Protein AF-A0A2V7VZG6-F1 (afdb_monomer_lite)

Sequence (75 aa):
MTPDPALDAEVRSFVDDYRERCLWFVRADYYPSTPDEILRVLRWIR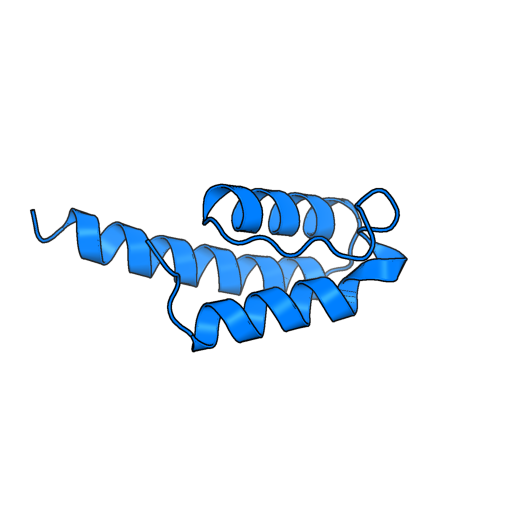ARGDREAFQRAGKIEEWLSRTFNEKSAAS

pLDDT: mean 86.51, std 13.82, range [43.38, 95.69]

Radius of gyration: 12.55 Å; chains: 1; bounding box: 25×24×38 Å

Structure (mmCIF, N/CA/C/O backbone):
data_AF-A0A2V7VZG6-F1
#
_entry.id   AF-A0A2V7VZG6-F1
#
loop_
_atom_site.group_PDB
_atom_site.id
_atom_site.type_symbol
_atom_site.label_atom_id
_atom_site.label_alt_id
_atom_site.label_comp_id
_atom_site.label_asym_id
_atom_site.label_entity_id
_atom_site.label_seq_id
_atom_site.pdbx_PDB_ins_code
_atom_site.Cartn_x
_atom_site.Cartn_y
_atom_site.Cartn_z
_atom_site.occupancy
_atom_site.B_iso_or_equiv
_atom_site.auth_seq_id
_atom_site.auth_comp_id
_atom_site.auth_asym_id
_atom_site.auth_atom_id
_atom_site.pdbx_PDB_model_num
ATOM 1 N N . MET A 1 1 ? -8.718 -7.678 15.889 1.00 53.34 1 MET A N 1
ATOM 2 C CA . MET A 1 1 ? -9.117 -6.275 15.665 1.00 53.34 1 MET A CA 1
ATOM 3 C C . MET A 1 1 ? -9.243 -6.099 14.167 1.00 53.34 1 MET A C 1
ATOM 5 O O . MET A 1 1 ? -8.223 -6.097 13.496 1.00 53.34 1 MET A O 1
ATOM 9 N N . THR A 1 2 ? -10.465 -6.111 13.645 1.00 55.75 2 THR A N 1
ATOM 10 C CA . THR A 1 2 ? -10.715 -6.019 12.200 1.00 55.75 2 THR A CA 1
ATOM 11 C C . THR A 1 2 ? -10.658 -4.542 11.798 1.00 55.75 2 THR A C 1
ATOM 13 O O . THR A 1 2 ? -11.251 -3.731 12.519 1.00 55.75 2 THR A O 1
ATOM 16 N N . PRO A 1 3 ? -9.909 -4.161 10.749 1.00 62.28 3 PRO A N 1
ATOM 17 C CA . PRO A 1 3 ? -9.896 -2.785 10.257 1.00 62.28 3 PRO A CA 1
ATOM 18 C C . PRO A 1 3 ? -11.299 -2.339 9.818 1.00 62.28 3 PRO A C 1
ATOM 20 O O . PRO A 1 3 ? -12.174 -3.168 9.563 1.00 62.28 3 PRO A O 1
ATOM 23 N N . ASP A 1 4 ? -11.504 -1.021 9.756 1.00 77.31 4 ASP A N 1
ATOM 24 C CA . ASP A 1 4 ? -12.702 -0.429 9.157 1.00 77.31 4 ASP A CA 1
ATOM 25 C C . ASP A 1 4 ? -12.930 -1.015 7.745 1.00 77.31 4 ASP A C 1
ATOM 27 O O . ASP A 1 4 ? -11.961 -1.154 6.990 1.00 77.31 4 ASP A O 1
ATOM 31 N N . PRO A 1 5 ? -14.165 -1.393 7.366 1.00 80.50 5 PRO A N 1
ATOM 32 C CA . PRO A 1 5 ? -14.421 -2.060 6.090 1.00 80.50 5 PRO A CA 1
ATOM 33 C C . PRO A 1 5 ? -14.046 -1.209 4.866 1.00 80.50 5 PRO A C 1
ATOM 35 O O . PRO A 1 5 ? -13.703 -1.773 3.828 1.00 80.50 5 PRO A O 1
ATOM 38 N N . ALA A 1 6 ? -14.063 0.127 4.966 1.00 85.50 6 ALA A N 1
ATOM 39 C CA . ALA A 1 6 ? -13.598 0.992 3.884 1.00 85.50 6 ALA A CA 1
ATOM 40 C C . ALA A 1 6 ? -12.065 0.975 3.768 1.00 85.50 6 ALA A C 1
ATOM 42 O O . ALA A 1 6 ? -11.531 0.970 2.658 1.00 85.50 6 ALA A O 1
ATOM 43 N N . LEU A 1 7 ? -11.356 0.901 4.899 1.00 87.31 7 LEU A N 1
ATOM 44 C CA . LEU A 1 7 ? -9.902 0.734 4.915 1.00 87.31 7 LEU A CA 1
ATOM 45 C C . LEU A 1 7 ? -9.485 -0.633 4.350 1.00 87.31 7 LEU A C 1
ATOM 47 O O . LEU A 1 7 ? -8.540 -0.691 3.569 1.00 87.31 7 LEU A O 1
ATOM 51 N N . ASP A 1 8 ? -10.189 -1.716 4.702 1.00 88.62 8 ASP A N 1
ATOM 52 C CA . ASP A 1 8 ? -9.933 -3.057 4.143 1.00 88.62 8 ASP A CA 1
ATOM 53 C C . ASP A 1 8 ? -10.051 -3.059 2.613 1.00 88.62 8 ASP A C 1
ATOM 55 O O . ASP A 1 8 ? -9.154 -3.537 1.915 1.00 88.62 8 ASP A O 1
ATOM 59 N N . ALA A 1 9 ? -11.122 -2.458 2.086 1.00 91.62 9 ALA A N 1
ATOM 60 C CA . ALA A 1 9 ? -11.352 -2.364 0.650 1.00 91.62 9 ALA A CA 1
ATOM 61 C C . ALA A 1 9 ? -10.266 -1.542 -0.069 1.00 91.62 9 ALA A C 1
ATOM 63 O O . ALA A 1 9 ? -9.767 -1.970 -1.111 1.00 91.62 9 ALA A O 1
ATOM 64 N N . GLU A 1 10 ? -9.860 -0.397 0.493 1.00 93.25 10 GLU A N 1
ATOM 65 C CA . GLU A 1 10 ? -8.787 0.437 -0.071 1.00 93.25 10 GLU A CA 1
ATOM 66 C C . GLU A 1 10 ? -7.444 -0.305 -0.067 1.00 93.25 10 GLU A C 1
ATOM 68 O O . GLU A 1 10 ? -6.743 -0.337 -1.076 1.00 93.25 10 GLU A O 1
ATOM 73 N N . VAL A 1 11 ? -7.096 -0.974 1.036 1.00 93.50 11 VAL A N 1
ATOM 74 C CA . VAL A 1 11 ? -5.857 -1.760 1.121 1.00 93.50 11 VAL A CA 1
ATOM 75 C C . VAL A 1 11 ? -5.864 -2.912 0.119 1.00 93.50 11 VAL A C 1
ATOM 77 O O . VAL A 1 11 ? -4.853 -3.143 -0.544 1.00 93.50 11 VAL A O 1
ATOM 80 N N . ARG A 1 12 ? -6.984 -3.628 -0.023 1.00 93.75 12 ARG A N 1
ATOM 81 C CA . ARG A 1 12 ? -7.115 -4.709 -1.011 1.00 93.75 12 ARG A CA 1
ATOM 82 C C . ARG A 1 12 ? -6.954 -4.204 -2.437 1.00 93.75 12 ARG A C 1
ATOM 84 O O . ARG A 1 12 ? -6.190 -4.801 -3.188 1.00 93.75 12 ARG A O 1
ATOM 91 N N . SER A 1 13 ? -7.623 -3.105 -2.777 1.00 94.81 13 SER A N 1
ATOM 92 C CA . SER A 1 13 ? -7.493 -2.447 -4.081 1.00 94.81 13 SER A CA 1
ATOM 93 C C . SER A 1 13 ? -6.042 -2.038 -4.349 1.00 94.81 13 SER A C 1
ATOM 95 O O . SER A 1 13 ? -5.489 -2.324 -5.407 1.00 94.81 13 SER A O 1
ATOM 97 N N . PHE A 1 14 ? -5.374 -1.463 -3.346 1.00 95.06 14 PHE A N 1
ATOM 98 C CA . PHE A 1 14 ? -3.972 -1.069 -3.442 1.00 95.06 14 PHE A CA 1
ATOM 99 C C . PHE A 1 14 ? -3.022 -2.263 -3.625 1.00 95.06 14 PHE A C 1
ATOM 101 O O . PHE A 1 14 ? -2.061 -2.185 -4.388 1.00 95.06 14 PHE A O 1
ATOM 108 N N . VAL A 1 15 ? -3.286 -3.386 -2.951 1.00 95.06 15 VAL A N 1
ATOM 109 C CA . VAL A 1 15 ? -2.530 -4.634 -3.140 1.00 95.06 15 VAL A CA 1
ATOM 110 C C . VAL A 1 15 ? -2.709 -5.184 -4.547 1.00 95.06 15 VAL A C 1
ATOM 112 O O . VAL A 1 15 ? -1.733 -5.671 -5.110 1.00 95.06 15 VAL A O 1
ATOM 115 N N . ASP A 1 16 ? -3.923 -5.123 -5.091 1.00 95.12 16 ASP A N 1
ATOM 116 C CA . ASP A 1 16 ? -4.252 -5.631 -6.423 1.00 95.12 16 ASP A CA 1
ATOM 117 C C . ASP A 1 16 ? -3.566 -4.808 -7.526 1.00 95.12 16 ASP A C 1
ATOM 119 O O . ASP A 1 16 ? -2.836 -5.355 -8.352 1.00 95.12 16 ASP A O 1
ATOM 123 N N . ASP A 1 17 ? -3.675 -3.479 -7.448 1.00 95.25 17 ASP A N 1
ATOM 124 C CA . ASP A 1 17 ? -3.115 -2.530 -8.422 1.00 95.25 17 ASP A CA 1
ATOM 125 C C . ASP A 1 17 ? -1.582 -2.635 -8.540 1.00 95.25 17 ASP A C 1
ATOM 127 O O . ASP A 1 17 ? -1.006 -2.603 -9.631 1.00 95.25 17 ASP A O 1
ATOM 131 N N . TYR A 1 18 ? -0.900 -2.848 -7.410 1.00 95.06 18 TYR A N 1
ATOM 132 C CA . TYR A 1 18 ? 0.563 -2.925 -7.350 1.00 95.06 18 TYR A CA 1
ATOM 133 C C . TYR A 1 18 ? 1.101 -4.358 -7.286 1.00 95.06 18 TYR A C 1
ATOM 135 O O . TYR A 1 18 ? 2.301 -4.564 -7.059 1.00 95.06 18 TYR A O 1
ATOM 143 N N . ARG A 1 19 ? 0.250 -5.364 -7.498 1.00 93.88 19 ARG A N 1
ATOM 144 C CA . ARG A 1 19 ? 0.595 -6.765 -7.246 1.00 93.88 19 ARG A CA 1
ATOM 145 C C . ARG A 1 19 ? 1.707 -7.278 -8.132 1.00 93.88 19 ARG A C 1
ATOM 147 O O . ARG A 1 19 ? 2.737 -7.748 -7.653 1.00 93.88 19 ARG A O 1
ATOM 154 N N . GLU A 1 20 ? 1.498 -7.141 -9.432 1.00 92.69 20 GLU A N 1
ATOM 155 C CA . GLU A 1 20 ? 2.406 -7.660 -10.449 1.00 92.69 20 GLU A CA 1
ATOM 156 C C . GLU A 1 20 ? 3.707 -6.852 -10.497 1.00 92.69 20 GLU A C 1
ATOM 158 O O . GLU A 1 20 ? 4.780 -7.400 -10.738 1.00 92.69 20 GLU A O 1
ATOM 163 N N . ARG A 1 21 ? 3.632 -5.546 -10.210 1.00 91.75 21 ARG A N 1
ATOM 164 C CA . ARG A 1 21 ? 4.773 -4.623 -10.303 1.00 91.75 21 ARG A CA 1
ATOM 165 C C . ARG A 1 21 ? 5.637 -4.610 -9.047 1.00 91.75 21 ARG A C 1
ATOM 167 O O . ARG A 1 21 ? 6.862 -4.677 -9.132 1.00 91.75 21 ARG A O 1
ATOM 174 N N . CYS A 1 22 ? 5.018 -4.517 -7.873 1.00 94.12 22 CYS A N 1
ATOM 175 C CA . CYS A 1 22 ? 5.727 -4.262 -6.618 1.00 94.12 22 CYS A CA 1
ATOM 176 C C . CYS A 1 22 ? 5.725 -5.449 -5.654 1.00 94.12 22 CYS A C 1
ATOM 178 O O . CYS A 1 22 ? 6.568 -5.475 -4.757 1.00 94.12 22 CYS A O 1
ATOM 180 N N . LEU A 1 23 ? 4.815 -6.414 -5.819 1.00 94.38 23 LEU A N 1
ATOM 181 C CA . LEU A 1 23 ? 4.618 -7.535 -4.893 1.00 94.38 23 LEU A CA 1
ATOM 182 C C . LEU A 1 23 ? 4.846 -8.910 -5.540 1.00 94.38 23 LEU A C 1
ATOM 184 O O . LEU A 1 23 ? 4.440 -9.916 -4.970 1.00 94.38 23 LEU A O 1
ATOM 188 N N . TRP A 1 24 ? 5.547 -8.986 -6.674 1.00 93.50 24 TRP A N 1
ATOM 189 C CA . TRP A 1 24 ? 5.820 -10.239 -7.401 1.00 93.50 24 TRP A CA 1
ATOM 190 C C . TRP A 1 24 ? 6.501 -11.338 -6.559 1.00 93.50 24 TRP A C 1
ATOM 192 O O . TRP A 1 24 ? 6.409 -12.518 -6.884 1.00 93.50 24 TRP A O 1
ATOM 202 N N . PHE A 1 25 ? 7.192 -10.963 -5.477 1.00 93.06 25 PHE A N 1
ATOM 203 C CA . PHE A 1 25 ? 7.851 -11.884 -4.541 1.00 93.06 25 PHE A CA 1
ATOM 204 C C . PHE A 1 25 ? 6.920 -12.392 -3.425 1.00 93.06 25 PHE A C 1
ATOM 206 O O . PHE A 1 25 ? 7.311 -13.242 -2.625 1.00 93.06 25 PHE A O 1
ATOM 213 N N . VAL A 1 26 ? 5.709 -11.844 -3.326 1.00 93.44 26 VAL A N 1
ATOM 214 C CA . VAL A 1 26 ? 4.695 -12.206 -2.335 1.00 93.44 26 VAL A CA 1
ATOM 215 C C . VAL A 1 26 ? 3.742 -13.234 -2.950 1.00 93.44 26 VAL A C 1
ATOM 217 O O . VAL A 1 26 ? 3.513 -13.252 -4.156 1.00 93.44 26 VAL A O 1
ATOM 220 N N . ARG A 1 27 ? 3.170 -14.122 -2.128 1.00 92.81 27 ARG A N 1
ATOM 221 C CA . ARG A 1 27 ? 2.206 -15.125 -2.605 1.00 92.81 27 ARG A CA 1
ATOM 222 C C . ARG A 1 27 ? 1.013 -14.458 -3.290 1.00 92.81 27 ARG A C 1
ATOM 224 O O . ARG A 1 27 ? 0.412 -13.546 -2.731 1.00 92.81 27 ARG A O 1
ATOM 231 N N . ALA A 1 28 ? 0.585 -15.027 -4.413 1.00 89.06 28 ALA A N 1
ATOM 232 C CA . ALA A 1 28 ? -0.566 -14.563 -5.185 1.00 89.06 28 ALA A CA 1
ATOM 233 C C . ALA A 1 28 ? -1.937 -14.736 -4.490 1.00 89.06 28 ALA A C 1
ATOM 235 O O . ALA A 1 28 ? -2.965 -14.428 -5.071 1.00 89.06 28 ALA A O 1
ATOM 236 N N . ASP A 1 29 ? -2.005 -15.159 -3.236 1.00 91.06 29 ASP A N 1
ATOM 237 C CA . ASP A 1 29 ? -3.251 -15.146 -2.447 1.00 91.06 29 ASP A CA 1
ATOM 238 C C . ASP A 1 29 ? -3.105 -14.298 -1.173 1.00 91.06 29 ASP A C 1
ATOM 240 O O . ASP A 1 29 ? -3.996 -14.201 -0.341 1.00 91.06 29 ASP A O 1
ATOM 244 N N . TYR A 1 30 ? -1.952 -13.651 -1.001 1.00 92.31 30 TYR A N 1
ATOM 245 C CA . TYR A 1 30 ? -1.699 -12.854 0.181 1.00 92.31 30 TYR A CA 1
ATOM 246 C C . TYR A 1 30 ? -2.478 -11.539 0.137 1.00 92.31 30 TYR A C 1
ATOM 248 O O . TYR A 1 30 ? -2.323 -10.755 -0.806 1.00 92.31 30 TYR A O 1
ATOM 256 N N . TYR A 1 31 ? -3.242 -11.301 1.203 1.00 93.31 31 TYR A N 1
ATOM 257 C CA . TYR A 1 31 ? -3.859 -10.026 1.546 1.00 93.31 31 TYR A CA 1
ATOM 258 C C . TYR A 1 31 ? -3.568 -9.714 3.023 1.00 93.31 31 TYR A C 1
ATOM 260 O O . TYR A 1 31 ? -3.811 -10.571 3.880 1.00 93.31 31 TYR A O 1
ATOM 268 N N . PRO A 1 32 ? -3.036 -8.520 3.342 1.00 92.44 32 PRO A N 1
ATOM 269 C CA . PRO A 1 32 ? -2.713 -8.156 4.715 1.00 92.44 32 PRO A CA 1
ATOM 270 C C . PRO A 1 32 ? -3.999 -8.033 5.538 1.00 92.44 32 PRO A C 1
ATOM 272 O O . PRO A 1 32 ? -4.933 -7.350 5.128 1.00 92.44 32 PRO A O 1
ATOM 275 N N . SER A 1 33 ? -4.049 -8.686 6.701 1.00 88.56 33 SER A N 1
ATOM 276 C CA . SER A 1 33 ? -5.244 -8.687 7.566 1.00 88.56 33 SER A CA 1
ATOM 277 C C . SER A 1 33 ? -5.036 -7.923 8.873 1.00 88.56 33 SER A C 1
ATOM 279 O O . SER A 1 33 ? -5.996 -7.599 9.575 1.00 88.56 33 SER A O 1
ATOM 281 N N . THR A 1 34 ? -3.781 -7.634 9.220 1.00 88.25 34 THR A N 1
ATOM 282 C CA . THR A 1 34 ? -3.414 -6.895 10.429 1.00 88.25 34 THR A CA 1
ATOM 283 C C . THR A 1 34 ? -2.741 -5.563 10.092 1.00 88.25 34 THR A C 1
ATOM 285 O O . THR A 1 34 ? -2.106 -5.441 9.048 1.00 88.25 34 THR A O 1
ATOM 288 N N . PRO A 1 35 ? -2.810 -4.560 10.981 1.00 88.62 35 PRO A N 1
ATOM 289 C CA . PRO A 1 35 ? -2.176 -3.256 10.765 1.00 88.62 35 PRO A CA 1
ATOM 290 C C . PRO A 1 35 ? -0.686 -3.353 10.435 1.00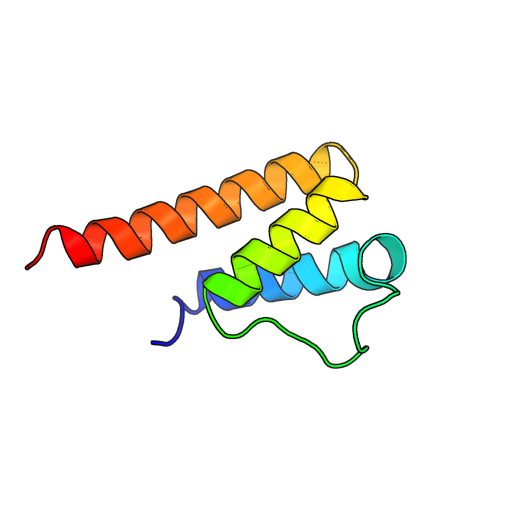 88.62 35 PRO A C 1
ATOM 292 O O . PRO A 1 35 ? -0.209 -2.668 9.538 1.00 88.62 35 PRO A O 1
ATOM 295 N N . ASP A 1 36 ? 0.037 -4.240 11.121 1.00 89.62 36 ASP A N 1
ATOM 296 C CA . ASP A 1 36 ? 1.474 -4.443 10.918 1.00 89.62 36 ASP A CA 1
ATOM 297 C C . ASP A 1 36 ? 1.777 -5.007 9.521 1.00 89.62 36 ASP A C 1
ATOM 299 O O . ASP A 1 36 ? 2.696 -4.564 8.830 1.00 89.62 36 ASP A O 1
ATOM 303 N N . GLU A 1 37 ? 0.944 -5.943 9.058 1.00 93.19 37 GLU A N 1
ATOM 304 C CA . GLU A 1 37 ? 1.008 -6.464 7.695 1.00 93.19 37 GLU A CA 1
ATOM 305 C C . GLU A 1 37 ? 0.679 -5.397 6.654 1.00 93.19 37 GLU A C 1
ATOM 307 O O . GLU A 1 37 ? 1.370 -5.313 5.637 1.00 93.19 37 GLU A O 1
ATOM 312 N N . ILE A 1 38 ? -0.328 -4.556 6.913 1.00 93.81 38 ILE A N 1
ATOM 313 C CA . ILE A 1 38 ? -0.679 -3.449 6.021 1.00 93.81 38 ILE A CA 1
ATOM 314 C C . ILE A 1 38 ? 0.528 -2.518 5.896 1.00 93.81 38 ILE A C 1
ATOM 316 O O . ILE A 1 38 ? 1.019 -2.310 4.791 1.00 93.81 38 ILE A O 1
ATOM 320 N N . LEU A 1 39 ? 1.090 -2.042 7.012 1.00 93.44 39 LEU A N 1
ATOM 321 C CA . LEU A 1 39 ? 2.278 -1.178 7.016 1.00 93.44 39 LEU A CA 1
ATOM 322 C C . LEU A 1 39 ? 3.466 -1.808 6.274 1.00 93.44 39 LEU A C 1
ATOM 324 O O . LEU A 1 39 ? 4.195 -1.127 5.544 1.00 93.44 39 LEU A O 1
ATOM 328 N N . ARG A 1 40 ? 3.657 -3.122 6.413 1.00 94.75 40 ARG A N 1
ATOM 329 C CA . ARG A 1 40 ? 4.705 -3.860 5.703 1.00 94.75 40 ARG A CA 1
ATOM 330 C C . ARG A 1 40 ? 4.489 -3.852 4.190 1.00 94.75 40 ARG A C 1
ATOM 332 O O . ARG A 1 40 ? 5.431 -3.565 3.449 1.00 94.75 40 ARG A O 1
ATOM 339 N N . VAL A 1 41 ? 3.265 -4.115 3.740 1.00 95.38 41 VAL A N 1
ATOM 340 C CA . VAL A 1 41 ? 2.881 -4.048 2.324 1.00 95.38 41 VAL A CA 1
ATOM 341 C C . VAL A 1 41 ? 3.062 -2.635 1.775 1.00 95.38 41 VAL A C 1
ATOM 343 O O . VAL A 1 41 ? 3.688 -2.471 0.728 1.00 95.38 41 VAL A O 1
ATOM 346 N N . LEU A 1 42 ? 2.610 -1.609 2.503 1.00 95.38 42 LEU A N 1
ATOM 347 C CA . LEU A 1 42 ? 2.789 -0.208 2.111 1.00 95.38 42 LEU A CA 1
ATOM 348 C C . LEU A 1 42 ? 4.271 0.131 1.919 1.00 95.38 42 LEU A C 1
ATOM 350 O O . LEU A 1 42 ? 4.643 0.752 0.922 1.00 95.38 42 LEU A O 1
ATOM 354 N N . ARG A 1 43 ? 5.142 -0.333 2.825 1.00 95.19 43 ARG A N 1
ATOM 355 C CA . ARG A 1 43 ? 6.596 -0.156 2.705 1.00 95.19 43 ARG A CA 1
ATOM 356 C C . ARG A 1 43 ? 7.158 -0.857 1.468 1.00 95.19 43 ARG A C 1
ATOM 358 O O . ARG A 1 43 ? 8.003 -0.288 0.779 1.00 95.19 43 ARG A O 1
ATOM 365 N N . TRP A 1 44 ? 6.715 -2.078 1.175 1.00 95.69 44 TRP A N 1
ATOM 366 C CA . TRP A 1 44 ? 7.173 -2.815 -0.004 1.00 95.69 44 TRP A CA 1
ATOM 367 C C . TRP A 1 44 ? 6.763 -2.156 -1.312 1.00 95.69 44 TRP A C 1
ATOM 369 O O . TRP A 1 44 ? 7.587 -2.095 -2.228 1.00 95.69 44 TRP A O 1
ATOM 379 N N . ILE A 1 45 ? 5.529 -1.661 -1.379 1.00 95.69 45 ILE A N 1
ATOM 380 C CA . ILE A 1 45 ? 5.022 -0.942 -2.543 1.00 95.69 45 ILE A CA 1
ATOM 381 C C . ILE A 1 45 ? 5.779 0.377 -2.697 1.00 95.69 45 ILE A C 1
ATOM 383 O O . ILE A 1 45 ? 6.301 0.646 -3.768 1.00 95.69 45 ILE A O 1
ATOM 387 N N . ARG A 1 46 ? 5.982 1.151 -1.626 1.00 94.31 46 ARG A N 1
ATOM 388 C CA . ARG A 1 46 ? 6.773 2.396 -1.677 1.00 94.31 46 ARG A CA 1
ATOM 389 C C . ARG A 1 46 ? 8.211 2.222 -2.139 1.00 94.31 46 ARG A C 1
ATOM 391 O O . ARG A 1 46 ? 8.738 3.098 -2.807 1.00 94.31 46 ARG A O 1
ATOM 398 N N . ALA A 1 47 ? 8.856 1.127 -1.749 1.00 93.88 47 ALA A N 1
ATOM 399 C CA . ALA A 1 47 ? 10.251 0.885 -2.099 1.00 93.88 47 ALA A CA 1
ATOM 400 C C . ALA A 1 47 ? 10.457 0.592 -3.595 1.00 93.88 47 ALA A C 1
ATOM 402 O O . ALA A 1 47 ? 11.587 0.659 -4.070 1.00 93.88 47 ALA A O 1
ATOM 403 N N . ARG A 1 48 ? 9.395 0.207 -4.317 1.00 93.81 48 ARG A N 1
ATOM 404 C CA . ARG A 1 48 ? 9.474 -0.283 -5.705 1.00 93.81 48 ARG A CA 1
ATOM 405 C C . ARG A 1 48 ? 8.525 0.422 -6.669 1.00 93.81 48 ARG A C 1
ATOM 407 O O . ARG A 1 48 ? 8.681 0.268 -7.872 1.00 93.81 48 ARG A O 1
ATOM 414 N N . GLY A 1 49 ? 7.517 1.102 -6.146 1.00 90.50 49 GLY A N 1
ATOM 415 C CA . GLY A 1 49 ? 6.482 1.773 -6.910 1.00 90.50 49 GLY A CA 1
ATOM 416 C C . GLY A 1 49 ? 6.828 3.222 -7.210 1.00 90.50 49 GLY A C 1
ATOM 417 O O . GLY A 1 49 ? 7.833 3.770 -6.758 1.00 90.50 49 GLY A O 1
ATOM 418 N N . ASP A 1 50 ? 5.945 3.842 -7.978 1.00 93.62 50 ASP A N 1
ATOM 419 C CA . ASP A 1 50 ? 6.098 5.210 -8.445 1.00 93.62 50 ASP A CA 1
ATOM 420 C C . ASP A 1 50 ? 5.580 6.243 -7.433 1.00 93.62 50 ASP A C 1
ATOM 422 O O . ASP A 1 50 ? 5.126 5.942 -6.324 1.00 93.62 50 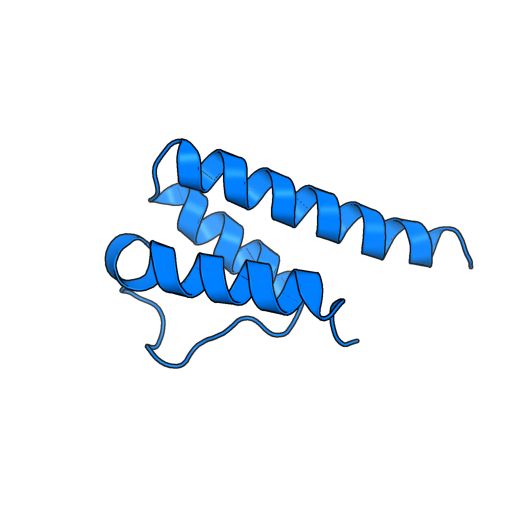ASP A O 1
ATOM 426 N N . ARG A 1 51 ? 5.598 7.513 -7.847 1.00 93.44 51 ARG A N 1
ATOM 427 C CA . ARG A 1 51 ? 5.081 8.634 -7.053 1.00 93.44 51 ARG A CA 1
ATOM 428 C C . ARG A 1 51 ? 3.636 8.423 -6.592 1.00 93.44 51 ARG A C 1
ATOM 430 O O . ARG A 1 51 ? 3.314 8.781 -5.461 1.00 93.44 51 ARG A O 1
ATOM 437 N N . GLU A 1 52 ? 2.781 7.851 -7.440 1.00 94.25 52 GLU A N 1
ATOM 438 C CA . GLU A 1 52 ? 1.392 7.554 -7.071 1.00 94.25 52 GLU A CA 1
ATOM 439 C C . GLU A 1 52 ? 1.327 6.531 -5.929 1.00 94.25 52 GLU A C 1
ATOM 441 O O . GLU A 1 52 ? 0.626 6.750 -4.939 1.00 94.25 52 GLU A O 1
ATOM 446 N N . ALA A 1 53 ? 2.136 5.473 -6.016 1.00 93.81 53 ALA A N 1
ATOM 447 C CA . ALA A 1 53 ? 2.253 4.442 -4.993 1.00 93.81 53 ALA A CA 1
ATOM 448 C C . ALA A 1 53 ? 2.667 5.049 -3.645 1.00 93.81 53 ALA A C 1
ATOM 450 O O . ALA A 1 53 ? 2.094 4.734 -2.600 1.00 93.81 53 ALA A O 1
ATOM 451 N N . PHE A 1 54 ? 3.620 5.987 -3.672 1.00 93.38 54 PHE A N 1
ATOM 452 C CA . PHE A 1 54 ? 4.059 6.708 -2.481 1.00 93.38 54 PHE A CA 1
ATOM 453 C C . PHE A 1 54 ? 2.938 7.539 -1.848 1.00 93.38 54 PHE A C 1
ATOM 455 O O . PHE A 1 54 ? 2.721 7.462 -0.635 1.00 93.38 54 PHE A O 1
ATOM 462 N N . GLN A 1 55 ? 2.199 8.292 -2.666 1.00 94.88 55 GLN A N 1
ATOM 463 C CA . GLN A 1 55 ? 1.088 9.131 -2.215 1.00 94.88 55 GLN A CA 1
ATOM 464 C C . GLN A 1 55 ? -0.073 8.304 -1.652 1.00 94.88 55 GLN A C 1
ATOM 466 O O . GLN A 1 55 ? -0.577 8.620 -0.574 1.00 94.88 55 GLN A O 1
ATOM 471 N N . ARG A 1 56 ? -0.481 7.236 -2.346 1.00 94.88 56 ARG A N 1
ATOM 472 C CA . ARG A 1 56 ? -1.544 6.328 -1.887 1.00 94.88 56 ARG A CA 1
ATOM 473 C C . ARG A 1 56 ? -1.163 5.634 -0.585 1.00 94.88 56 ARG A C 1
ATOM 475 O O . ARG A 1 56 ? -1.934 5.686 0.368 1.00 94.88 56 ARG A O 1
ATOM 482 N N . ALA A 1 57 ? 0.058 5.106 -0.489 1.00 95.00 57 ALA A N 1
ATOM 483 C CA . ALA A 1 57 ? 0.547 4.520 0.754 1.00 95.00 57 ALA A CA 1
ATOM 484 C C . ALA A 1 57 ? 0.562 5.531 1.917 1.00 95.00 57 ALA A C 1
ATOM 486 O O . ALA A 1 57 ? 0.274 5.156 3.046 1.00 95.00 57 ALA A O 1
ATOM 487 N N . GLY A 1 58 ? 0.857 6.814 1.654 1.00 94.19 58 GLY A N 1
ATOM 488 C CA . GLY A 1 58 ? 0.754 7.899 2.648 1.00 94.19 58 GLY A CA 1
ATOM 489 C C . GLY A 1 58 ? -0.637 8.036 3.240 1.00 94.19 58 GLY A C 1
ATOM 490 O O . GLY A 1 58 ? -0.791 8.007 4.457 1.00 94.19 58 GLY A O 1
ATOM 491 N N . LYS A 1 59 ? -1.653 8.096 2.379 1.00 93.81 59 LYS A N 1
ATOM 492 C CA . LYS A 1 59 ? -3.048 8.223 2.816 1.00 93.81 59 LYS A CA 1
ATOM 493 C C . LYS A 1 59 ? -3.486 7.046 3.689 1.00 93.81 59 LYS A C 1
ATOM 495 O O . LYS A 1 59 ? -4.119 7.260 4.718 1.00 93.81 59 LYS A O 1
ATOM 500 N N . ILE A 1 60 ? -3.113 5.823 3.303 1.00 93.38 60 ILE A N 1
ATOM 501 C CA . ILE A 1 60 ? -3.457 4.608 4.057 1.00 93.38 60 ILE A CA 1
ATOM 502 C C . ILE A 1 60 ? -2.752 4.597 5.428 1.00 93.38 60 ILE A C 1
ATOM 504 O O . ILE A 1 60 ? -3.382 4.279 6.436 1.00 93.38 60 ILE A O 1
ATOM 508 N N . GLU A 1 61 ? -1.475 4.991 5.504 1.00 92.25 61 GLU A N 1
ATOM 509 C CA . GLU A 1 61 ? -0.760 5.118 6.787 1.00 92.25 61 GLU A CA 1
ATOM 510 C C . GLU A 1 61 ? -1.357 6.192 7.706 1.00 92.25 61 GLU A C 1
ATOM 512 O O . GLU A 1 61 ? -1.458 5.978 8.918 1.00 92.25 61 GLU A O 1
ATOM 517 N N . GLU A 1 62 ? -1.763 7.339 7.156 1.00 91.38 62 GLU A N 1
ATOM 518 C CA . GLU A 1 62 ? -2.428 8.392 7.929 1.00 91.38 62 GLU A CA 1
ATOM 519 C C . GLU A 1 62 ? -3.767 7.912 8.496 1.00 91.38 62 GLU A C 1
ATOM 521 O O . GLU A 1 62 ? -4.067 8.173 9.663 1.00 91.38 62 GLU A O 1
ATOM 526 N N . TRP A 1 63 ? -4.560 7.189 7.700 1.00 89.81 63 TRP A N 1
ATOM 527 C CA . TRP A 1 63 ? -5.824 6.603 8.154 1.00 89.81 63 TRP A CA 1
ATOM 528 C C . TRP A 1 63 ? -5.606 5.602 9.284 1.00 89.81 63 TRP A C 1
ATOM 530 O O . TRP A 1 63 ? -6.240 5.728 10.330 1.00 89.81 63 TRP A O 1
ATOM 540 N N . LEU A 1 64 ? -4.656 4.674 9.118 1.00 87.19 64 LEU A N 1
ATOM 541 C CA . LEU A 1 64 ? -4.268 3.738 10.175 1.00 87.19 64 LEU A CA 1
ATOM 542 C C . LEU A 1 64 ? -3.875 4.487 11.452 1.00 87.19 64 LEU A C 1
ATOM 544 O O . LEU A 1 64 ? -4.404 4.204 12.525 1.00 87.19 64 LEU A O 1
ATOM 548 N N . SER A 1 65 ? -2.993 5.480 11.340 1.00 85.56 65 SER A N 1
ATOM 549 C CA . SER A 1 65 ? -2.511 6.243 12.495 1.00 85.56 65 SER A CA 1
ATOM 550 C C . SER A 1 65 ? -3.648 6.934 13.246 1.00 85.56 65 SER A C 1
ATOM 552 O O . SER A 1 65 ? -3.672 6.889 14.474 1.00 85.56 65 SER A O 1
ATOM 554 N N . ARG A 1 66 ? -4.623 7.518 12.535 1.00 83.81 66 ARG A N 1
ATOM 555 C CA . ARG A 1 66 ? -5.809 8.127 13.160 1.00 83.81 66 ARG A CA 1
ATOM 556 C C . ARG A 1 66 ? -6.644 7.086 13.897 1.00 83.81 66 ARG A C 1
ATOM 558 O O . ARG A 1 66 ? -6.835 7.227 15.100 1.00 83.81 66 ARG A O 1
ATOM 565 N N . THR A 1 67 ? -7.009 5.986 13.240 1.00 77.56 67 THR A N 1
ATOM 566 C CA . THR A 1 67 ? -7.844 4.936 13.846 1.00 77.56 67 THR A CA 1
ATOM 567 C C . THR A 1 67 ? -7.195 4.286 15.077 1.00 77.56 67 THR A C 1
ATOM 569 O O . THR A 1 67 ? -7.888 3.951 16.041 1.00 77.56 67 THR A O 1
ATOM 572 N N . PHE A 1 68 ? -5.869 4.112 15.078 1.00 70.19 68 PHE A N 1
ATOM 573 C CA . PHE A 1 68 ? -5.137 3.569 16.229 1.00 70.19 68 PHE A CA 1
ATOM 574 C C . PHE A 1 68 ? -4.937 4.600 17.353 1.00 70.19 68 PHE A C 1
ATOM 576 O O . PHE A 1 68 ? -5.030 4.246 18.533 1.00 70.19 68 PHE A O 1
ATOM 583 N N . ASN A 1 69 ? -4.723 5.875 17.018 1.00 61.97 69 ASN A N 1
ATOM 584 C CA 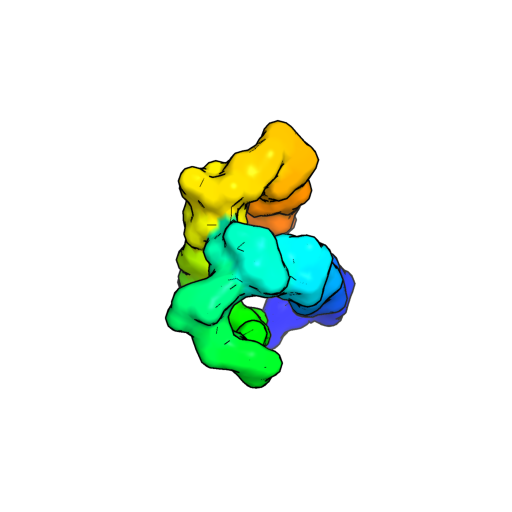. ASN A 1 69 ? -4.546 6.943 18.003 1.00 61.97 69 ASN A CA 1
ATOM 585 C C . ASN A 1 69 ? -5.868 7.353 18.676 1.00 61.97 69 ASN A C 1
ATOM 587 O O . ASN A 1 69 ? -5.899 7.552 19.888 1.00 61.97 69 ASN A O 1
ATOM 591 N N . GLU A 1 70 ? -6.975 7.396 17.930 1.00 58.06 70 GLU A N 1
ATOM 592 C CA . GLU A 1 70 ? -8.323 7.649 18.467 1.00 58.06 70 GLU A CA 1
ATOM 593 C C . GLU A 1 70 ? -8.734 6.601 19.511 1.00 58.06 70 GLU A C 1
ATOM 595 O O . GLU A 1 70 ? -9.397 6.926 20.492 1.00 58.06 70 GLU A O 1
ATOM 600 N N . LYS A 1 71 ? -8.287 5.349 19.358 1.00 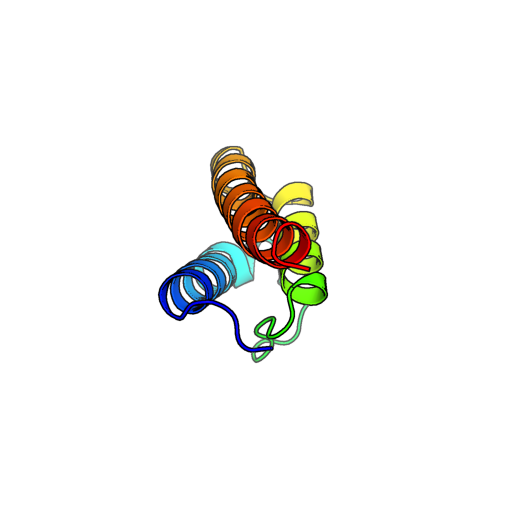52.81 71 LYS A N 1
ATOM 601 C CA . LYS A 1 71 ? -8.528 4.296 20.355 1.00 52.81 71 LYS A CA 1
ATOM 602 C C . LYS A 1 71 ? -7.582 4.338 21.553 1.00 52.81 71 LYS A C 1
ATOM 604 O O . LYS A 1 71 ? -7.963 3.865 22.617 1.00 52.81 71 LYS A O 1
ATOM 609 N N . SER A 1 72 ? -6.390 4.915 21.401 1.00 49.44 72 SER A N 1
ATOM 610 C CA . SER A 1 72 ? -5.425 5.075 22.501 1.00 49.44 72 SER A CA 1
ATOM 611 C C . SER A 1 72 ? -5.769 6.259 23.414 1.00 49.44 72 SER A C 1
ATOM 613 O O . SER A 1 72 ? -5.464 6.220 24.599 1.00 49.44 72 SER A O 1
ATOM 615 N N . ALA A 1 73 ? -6.440 7.289 22.887 1.00 49.94 73 ALA A N 1
ATOM 616 C CA . ALA A 1 73 ? -6.876 8.463 23.651 1.00 49.94 73 ALA A CA 1
ATOM 617 C C . ALA A 1 73 ? -8.195 8.263 24.428 1.00 49.94 73 ALA A C 1
ATOM 619 O O . ALA A 1 73 ? -8.595 9.143 25.186 1.00 49.94 73 ALA A O 1
ATOM 620 N N . ALA A 1 74 ? -8.874 7.126 24.242 1.00 49.12 74 ALA A N 1
ATOM 621 C CA . ALA A 1 74 ? -10.107 6.771 24.947 1.00 49.12 74 ALA A CA 1
ATOM 622 C C . ALA A 1 74 ? -9.884 5.802 26.132 1.00 49.12 74 ALA A C 1
ATOM 624 O O . ALA A 1 74 ? -10.848 5.198 26.601 1.00 49.12 74 ALA A O 1
ATOM 625 N N . SER A 1 75 ? -8.630 5.613 26.572 1.00 43.38 75 SER A N 1
ATOM 626 C CA . SER A 1 75 ? -8.261 4.776 27.732 1.00 43.38 75 SER A CA 1
ATOM 627 C C . SER A 1 75 ? -8.024 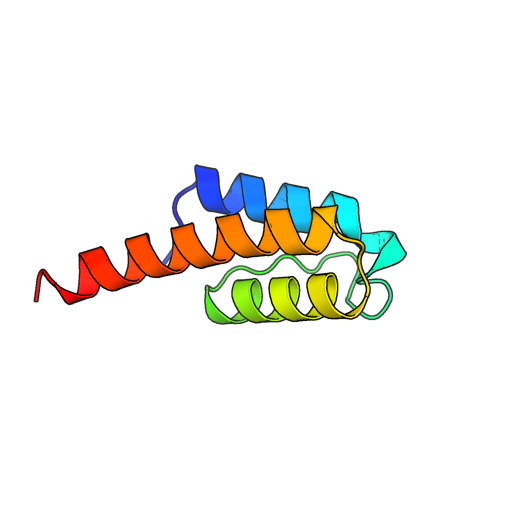5.598 28.992 1.00 43.38 75 SER A C 1
ATOM 629 O O . SER A 1 75 ? -7.475 6.714 28.865 1.00 43.38 75 SER A O 1
#

Secondary structure (DSSP, 8-state):
-PPPHHHHHHHHHHHHHTHHHH-TTS-TT----SHHHHHHHHHHHHHHS-HHHHHHHHHHHHHHHHHHHHHHTT-

Foldseek 3Di:
DFDDPVLQVLLVVLCVVCVVFQVVVPDPVDDDGDPVSSLVVLVSCVVGHDPVSVVSSVVSVVVSCCVVVVVVVVD